Protein AF-A0A4V5N8C4-F1 (afdb_monomer)

Mean predicted aligned error: 3.79 Å

Radius of gyration: 18.63 Å; Cα contacts (8 Å, |Δi|>4): 148; chains: 1; bounding box: 52×33×49 Å

Structure (mmCIF, N/CA/C/O backbone):
data_AF-A0A4V5N8C4-F1
#
_entry.id   AF-A0A4V5N8C4-F1
#
loop_
_atom_site.group_PDB
_atom_site.id
_atom_site.type_symbol
_atom_site.label_atom_id
_atom_site.label_alt_id
_atom_site.label_comp_id
_atom_site.label_asym_id
_atom_site.label_entity_id
_atom_site.label_seq_id
_atom_site.pdbx_PDB_ins_code
_atom_site.Cartn_x
_atom_site.Cartn_y
_atom_site.Cartn_z
_atom_site.occupancy
_atom_site.B_iso_or_equiv
_atom_site.auth_seq_id
_atom_site.auth_comp_id
_atom_site.auth_asym_id
_atom_site.auth_atom_id
_atom_site.pdbx_PDB_model_num
ATOM 1 N N . MET A 1 1 ? -19.157 5.643 13.687 1.00 74.25 1 MET A N 1
ATOM 2 C CA . MET A 1 1 ? -17.677 5.667 13.732 1.00 74.25 1 MET A CA 1
ATOM 3 C C . MET A 1 1 ? -17.123 5.908 12.326 1.00 74.25 1 MET A C 1
ATOM 5 O O . MET A 1 1 ? -16.699 4.951 11.689 1.00 74.25 1 MET A O 1
ATOM 9 N N . PRO A 1 2 ? -17.158 7.148 11.809 1.00 77.44 2 PRO A N 1
ATOM 10 C CA . PRO A 1 2 ? -16.846 7.412 10.400 1.00 77.44 2 PRO A CA 1
ATOM 11 C C . PRO A 1 2 ? -15.402 7.039 10.022 1.00 77.44 2 PRO A C 1
ATOM 13 O O . PRO A 1 2 ? -15.179 6.420 8.985 1.00 77.44 2 PRO A O 1
ATOM 16 N N . VAL A 1 3 ? -14.422 7.343 10.879 1.00 90.19 3 VAL A N 1
ATOM 17 C CA . VAL A 1 3 ? -13.006 7.070 10.579 1.00 90.19 3 VAL A CA 1
ATOM 18 C C . VAL A 1 3 ? -12.699 5.571 10.620 1.00 90.19 3 VAL A C 1
ATOM 20 O O . VAL A 1 3 ? -12.054 5.043 9.720 1.00 90.19 3 VAL A O 1
ATOM 23 N N . THR A 1 4 ? -13.229 4.851 11.611 1.00 91.69 4 THR A N 1
ATOM 24 C CA . THR A 1 4 ? -13.073 3.393 11.700 1.00 91.69 4 THR A CA 1
ATOM 25 C C . THR A 1 4 ? -13.715 2.664 10.523 1.00 91.69 4 THR A C 1
ATOM 27 O O . THR A 1 4 ? -13.122 1.726 10.000 1.00 91.69 4 THR A O 1
ATOM 30 N N . SER A 1 5 ? -14.894 3.102 10.062 1.00 92.75 5 SER A N 1
ATOM 31 C CA . SER A 1 5 ? -15.509 2.512 8.868 1.00 92.75 5 SER A CA 1
ATOM 32 C C . SER A 1 5 ? -14.662 2.721 7.615 1.00 92.75 5 SER A C 1
ATOM 34 O O . SER A 1 5 ? -14.575 1.809 6.802 1.00 92.75 5 SER A O 1
ATOM 36 N N . MET A 1 6 ? -13.986 3.867 7.474 1.00 93.81 6 MET A N 1
ATOM 37 C CA . MET A 1 6 ? -13.073 4.089 6.346 1.00 93.81 6 MET A CA 1
ATOM 38 C C . MET A 1 6 ? -11.871 3.142 6.387 1.00 93.81 6 MET A C 1
ATOM 40 O O . MET A 1 6 ? -11.476 2.625 5.348 1.00 93.81 6 MET A O 1
ATOM 44 N N . LEU A 1 7 ? -11.318 2.8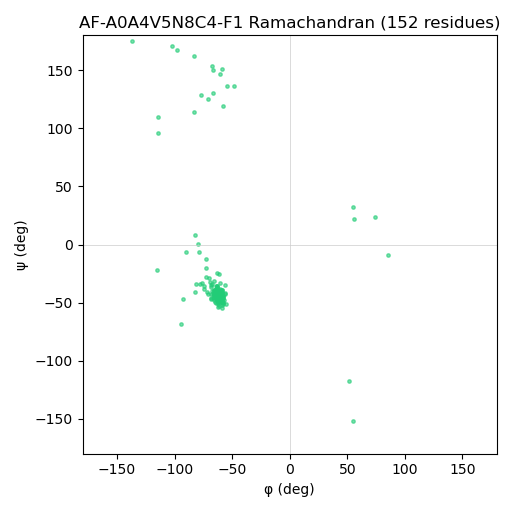64 7.575 1.00 95.31 7 LEU A N 1
ATOM 45 C CA . LEU A 1 7 ? -10.239 1.881 7.711 1.00 95.31 7 LEU A CA 1
ATOM 46 C C . LEU A 1 7 ? -10.673 0.480 7.262 1.00 95.31 7 LEU A C 1
ATOM 48 O O . LEU A 1 7 ? -9.918 -0.162 6.539 1.00 95.31 7 LEU A O 1
ATOM 52 N N . PHE A 1 8 ? -11.883 0.040 7.631 1.00 96.19 8 PHE A N 1
ATOM 53 C CA . PHE A 1 8 ? -12.440 -1.222 7.130 1.00 96.19 8 PHE A CA 1
ATOM 54 C C . PHE A 1 8 ? -12.596 -1.213 5.611 1.00 96.19 8 PHE A C 1
ATOM 56 O O . PHE A 1 8 ? -12.188 -2.160 4.954 1.00 96.19 8 PHE A O 1
ATOM 63 N N . VAL A 1 9 ? -13.151 -0.142 5.036 1.00 95.69 9 VAL A N 1
ATOM 64 C CA . VAL A 1 9 ? -13.348 -0.047 3.581 1.00 95.69 9 VAL A CA 1
ATOM 65 C C . VAL A 1 9 ? -12.014 -0.173 2.845 1.00 95.69 9 VAL A C 1
ATOM 67 O O . VAL A 1 9 ? -11.860 -1.074 2.024 1.00 95.69 9 VAL A O 1
ATOM 70 N N . PHE A 1 10 ? -11.021 0.655 3.180 1.00 94.50 10 PHE A N 1
ATOM 71 C CA . PHE A 1 10 ? -9.724 0.610 2.502 1.00 94.50 10 PHE A CA 1
ATOM 72 C C . PHE A 1 10 ? -8.966 -0.696 2.763 1.00 94.50 10 PHE A C 1
ATOM 74 O O . PHE A 1 10 ? -8.353 -1.241 1.844 1.00 94.50 10 PHE A O 1
ATOM 81 N N . GLY A 1 11 ? -9.006 -1.217 3.992 1.00 96.31 11 GLY A N 1
ATOM 82 C CA . GLY A 1 11 ? -8.378 -2.492 4.337 1.00 96.31 11 GLY A CA 1
ATOM 83 C C . GLY A 1 11 ? -8.969 -3.653 3.548 1.00 96.31 11 GLY A C 1
ATOM 84 O O . GLY A 1 11 ? -8.237 -4.407 2.900 1.00 96.31 11 GLY A O 1
ATOM 85 N N . THR A 1 12 ? -10.295 -3.732 3.511 1.00 96.75 12 THR A N 1
ATOM 86 C CA . THR A 1 12 ? -11.028 -4.784 2.812 1.00 96.75 12 THR A CA 1
ATOM 87 C C . THR A 1 12 ? -10.852 -4.667 1.301 1.00 96.75 12 THR A C 1
ATOM 89 O O . THR A 1 12 ? -10.644 -5.684 0.645 1.00 96.75 12 THR A O 1
ATOM 92 N N . GLU A 1 13 ? -10.860 -3.460 0.728 1.00 95.31 13 GLU A N 1
ATOM 93 C CA . GLU A 1 13 ? -10.574 -3.245 -0.698 1.00 95.31 13 GLU A CA 1
ATOM 94 C C . GLU A 1 13 ? -9.170 -3.723 -1.080 1.00 95.31 13 GLU A C 1
ATOM 96 O O . GLU A 1 13 ? -9.013 -4.445 -2.071 1.00 95.31 13 GLU A O 1
ATOM 101 N N . LEU A 1 14 ? -8.155 -3.376 -0.275 1.00 95.56 14 LEU A N 1
ATOM 102 C CA . LEU A 1 14 ? -6.784 -3.837 -0.490 1.00 95.56 14 LEU A CA 1
ATOM 103 C C . LEU A 1 14 ? -6.708 -5.368 -0.461 1.00 95.56 14 LEU A C 1
ATOM 105 O O . LEU A 1 14 ? -6.108 -5.959 -1.360 1.00 95.56 14 LEU A O 1
ATOM 109 N N . LEU A 1 15 ? -7.327 -6.010 0.537 1.00 95.88 15 LEU A N 1
ATOM 110 C CA . LEU A 1 15 ? -7.358 -7.471 0.659 1.00 95.88 15 LEU A CA 1
ATOM 111 C C . LEU A 1 15 ? -8.103 -8.132 -0.497 1.00 95.88 15 LEU A C 1
ATOM 113 O O . LEU A 1 15 ? -7.615 -9.114 -1.053 1.00 95.88 15 LEU A O 1
ATOM 117 N N . LEU A 1 16 ? -9.267 -7.603 -0.867 1.00 95.38 16 LEU A N 1
ATOM 118 C CA . LEU A 1 16 ? -10.116 -8.167 -1.907 1.00 95.38 16 LEU A CA 1
ATOM 119 C C . LEU A 1 16 ? -9.412 -8.118 -3.261 1.00 95.38 16 LEU A C 1
ATOM 121 O O . LEU A 1 16 ? -9.303 -9.144 -3.929 1.00 95.38 16 LEU A O 1
ATOM 125 N N . VAL A 1 17 ? -8.876 -6.963 -3.654 1.00 94.12 17 VAL A N 1
ATOM 126 C CA . VAL A 1 17 ? -8.178 -6.824 -4.939 1.00 94.12 17 VAL A CA 1
ATOM 127 C C . VAL A 1 17 ? -6.897 -7.662 -4.964 1.00 94.12 17 VAL A C 1
ATOM 129 O O . VAL A 1 17 ? -6.621 -8.321 -5.970 1.00 94.12 17 VAL A O 1
ATOM 132 N N . ASP A 1 18 ? -6.138 -7.720 -3.863 1.00 92.94 18 ASP A N 1
ATOM 133 C CA . ASP A 1 18 ? -4.959 -8.587 -3.792 1.00 92.94 18 ASP A CA 1
ATOM 134 C C . ASP A 1 18 ? -5.325 -10.079 -3.807 1.00 92.94 18 ASP A C 1
ATOM 136 O O . ASP A 1 18 ? -4.598 -10.862 -4.423 1.00 92.94 18 ASP A O 1
ATOM 140 N N . ALA A 1 19 ? -6.450 -10.486 -3.213 1.00 94.31 19 ALA A N 1
ATOM 141 C CA . ALA A 1 19 ? -6.956 -11.853 -3.302 1.00 94.31 19 ALA A CA 1
ATOM 142 C C . ALA A 1 19 ? -7.343 -12.204 -4.745 1.00 94.31 19 ALA A C 1
ATOM 144 O O . ALA A 1 19 ? -6.867 -13.208 -5.276 1.00 94.31 19 ALA A O 1
ATOM 145 N N . LEU A 1 20 ? -8.117 -11.349 -5.422 1.00 94.31 20 LEU A N 1
ATOM 146 C CA . LEU A 1 20 ? -8.458 -11.531 -6.839 1.00 94.31 20 LEU A CA 1
ATOM 147 C C . LEU A 1 20 ? -7.194 -11.649 -7.706 1.00 94.31 20 LEU A C 1
ATOM 149 O O . LEU A 1 20 ? -7.098 -12.539 -8.553 1.00 94.31 20 LEU A O 1
ATOM 153 N N . ARG A 1 21 ? -6.185 -10.805 -7.446 1.00 93.81 21 ARG A N 1
ATOM 154 C CA . ARG A 1 21 ? -4.875 -10.874 -8.109 1.00 93.81 21 ARG A CA 1
ATOM 155 C C . ARG A 1 21 ? -4.190 -12.222 -7.885 1.00 93.81 21 ARG A C 1
ATOM 157 O O . ARG A 1 21 ? -3.636 -12.770 -8.838 1.00 93.81 21 ARG A O 1
ATOM 164 N N . LEU A 1 22 ? -4.173 -12.724 -6.647 1.00 93.25 22 LEU A N 1
ATOM 165 C CA . LEU A 1 22 ? -3.540 -13.999 -6.284 1.00 93.25 22 LEU A CA 1
ATOM 166 C C . LE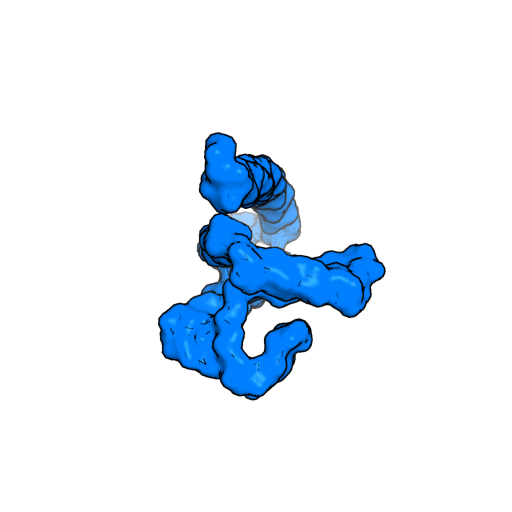U A 1 22 ? -4.205 -15.193 -6.975 1.00 93.25 22 LEU A C 1
ATOM 168 O O . LEU A 1 22 ? -3.505 -16.107 -7.396 1.00 93.25 22 LEU A O 1
ATOM 172 N N . PHE A 1 23 ? -5.525 -15.156 -7.152 1.00 95.31 23 PHE A N 1
ATOM 173 C CA . PHE A 1 23 ? -6.270 -16.176 -7.896 1.00 95.31 23 PHE A CA 1
ATOM 174 C C . PHE A 1 23 ? -6.253 -15.972 -9.417 1.00 95.31 23 PHE A C 1
ATOM 176 O O . PHE A 1 23 ? -6.953 -16.684 -10.131 1.00 95.31 23 PHE A O 1
ATOM 183 N N . HIS A 1 24 ? -5.460 -15.021 -9.924 1.00 92.81 24 HIS A N 1
ATOM 184 C CA . HIS A 1 24 ? -5.377 -14.697 -11.352 1.00 92.81 24 HIS A CA 1
ATOM 185 C C . HIS A 1 24 ? -6.733 -14.368 -11.987 1.00 92.81 24 HIS A C 1
ATOM 187 O O . HIS A 1 24 ? -6.972 -14.644 -13.163 1.00 92.81 24 HIS A O 1
ATOM 193 N N . LEU A 1 25 ? -7.628 -13.765 -11.201 1.00 94.38 25 LEU A N 1
ATOM 194 C CA . LEU A 1 25 ? -8.912 -13.315 -11.704 1.00 94.38 25 LEU A CA 1
ATOM 195 C C . LEU A 1 25 ? -8.714 -12.010 -12.491 1.00 94.38 25 LEU A C 1
ATOM 197 O O . LEU A 1 25 ? -8.089 -11.071 -11.982 1.00 94.38 25 LEU A O 1
ATOM 201 N N . PRO A 1 26 ? -9.225 -11.935 -13.733 1.00 93.44 26 PRO A N 1
ATOM 202 C CA . PRO A 1 26 ? -9.087 -10.743 -14.553 1.00 93.44 26 PRO A CA 1
ATOM 203 C C . PRO A 1 26 ? -9.886 -9.581 -13.957 1.00 93.44 26 PRO A C 1
ATOM 205 O O . PRO A 1 26 ? -10.904 -9.778 -13.291 1.00 93.44 26 PRO A O 1
ATOM 208 N N . ALA A 1 27 ? -9.450 -8.353 -14.237 1.00 93.00 27 ALA A N 1
ATOM 209 C CA . ALA A 1 27 ? -10.108 -7.150 -13.749 1.00 93.00 27 ALA A CA 1
ATOM 210 C C . ALA A 1 27 ? -11.584 -7.102 -14.213 1.00 93.00 27 ALA A C 1
ATOM 212 O O . ALA A 1 27 ? -11.838 -7.071 -15.425 1.00 93.00 27 ALA A O 1
ATOM 213 N N . PRO A 1 28 ? -12.568 -7.076 -13.291 1.00 91.50 28 PRO A N 1
ATOM 214 C CA . PRO A 1 28 ? -13.992 -7.140 -13.645 1.00 91.50 28 PRO A CA 1
ATOM 215 C C . PRO A 1 28 ? -14.482 -5.856 -14.329 1.00 91.50 28 PRO A C 1
ATOM 217 O O . PRO A 1 28 ? -15.380 -5.874 -15.176 1.00 91.50 28 PRO A O 1
ATOM 220 N N . CYS A 1 29 ? -13.853 -4.735 -13.993 1.00 92.44 29 CYS A N 1
ATOM 221 C CA . CYS A 1 29 ? -14.059 -3.414 -14.563 1.00 92.44 29 CYS A CA 1
ATOM 222 C C . CYS A 1 29 ? -12.698 -2.744 -14.800 1.00 92.44 29 CYS A C 1
ATOM 224 O O . CYS A 1 29 ? -11.649 -3.299 -14.472 1.00 92.44 29 CYS A O 1
ATOM 226 N N . ARG A 1 30 ? -12.706 -1.560 -15.417 1.00 89.94 30 ARG A N 1
ATOM 227 C CA . ARG A 1 30 ? -11.493 -0.752 -15.556 1.00 89.94 30 ARG A CA 1
ATOM 228 C C . ARG A 1 30 ? -11.114 -0.191 -14.183 1.00 89.94 30 ARG A C 1
ATOM 230 O O . ARG A 1 30 ? -11.933 0.485 -13.569 1.00 89.94 30 ARG A O 1
ATOM 237 N N . LEU A 1 31 ? -9.881 -0.436 -13.750 1.00 89.06 31 LEU A N 1
ATOM 238 C CA . LEU A 1 31 ? -9.331 0.074 -12.494 1.00 89.06 31 LEU A CA 1
ATOM 239 C C . LEU A 1 31 ? -8.188 1.039 -12.810 1.00 89.06 31 LEU A C 1
ATOM 241 O O . LEU A 1 31 ? -7.061 0.625 -13.069 1.00 89.06 31 LEU A O 1
ATOM 245 N N . SER A 1 32 ? -8.502 2.332 -12.842 1.00 87.12 32 SER A N 1
ATOM 246 C CA . SER A 1 32 ? -7.585 3.398 -13.263 1.00 87.12 32 SER A CA 1
ATOM 247 C C . SER A 1 32 ? -6.927 3.108 -14.633 1.00 87.12 32 SER A C 1
ATOM 249 O O . SER A 1 32 ? -7.643 3.008 -15.645 1.00 87.12 32 SER A O 1
ATOM 251 N N . SER A 1 33 ? -5.600 2.960 -14.712 1.00 86.75 33 SER A N 1
ATOM 252 C CA . SER A 1 33 ? -4.876 2.571 -15.934 1.00 86.75 33 SER A CA 1
ATOM 253 C C . SER A 1 33 ? -5.037 1.104 -16.345 1.00 86.75 33 SER A C 1
ATOM 255 O O . SER A 1 33 ? -4.697 0.767 -17.477 1.00 8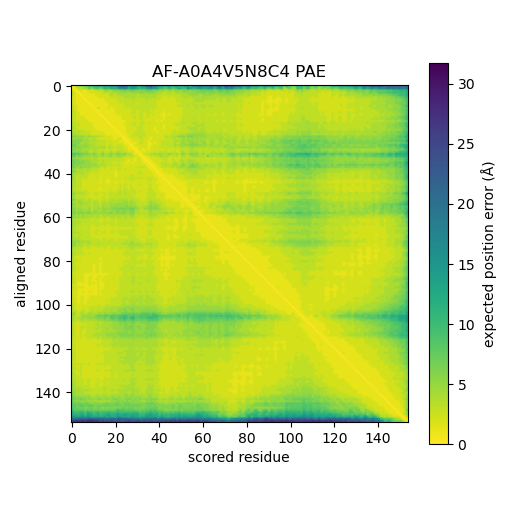6.75 33 SER A O 1
ATOM 257 N N . ILE A 1 34 ? -5.574 0.232 -15.485 1.00 90.81 34 ILE A N 1
ATOM 258 C CA . ILE A 1 34 ? -5.743 -1.205 -15.747 1.00 90.81 34 ILE A CA 1
ATOM 259 C C . ILE A 1 34 ? -7.033 -1.429 -16.557 1.00 90.81 34 ILE A C 1
ATOM 261 O O . ILE A 1 34 ? -8.133 -1.200 -16.035 1.00 90.81 34 ILE A O 1
ATOM 265 N N . PRO A 1 35 ? -6.953 -1.894 -17.821 1.00 92.31 35 PRO A N 1
ATOM 266 C CA . PRO A 1 35 ? -8.136 -2.170 -18.628 1.00 92.31 35 PRO A CA 1
ATOM 267 C C . PRO A 1 35 ? -8.946 -3.345 -18.071 1.00 92.31 35 PRO A C 1
ATOM 269 O O . PRO A 1 35 ? -8.390 -4.297 -17.514 1.00 92.31 35 PRO A O 1
ATOM 272 N N . LYS A 1 36 ? -10.264 -3.325 -18.293 1.00 93.50 36 LYS A N 1
ATOM 273 C CA . LYS A 1 36 ? -11.135 -4.474 -18.003 1.00 93.50 36 LYS A CA 1
ATOM 274 C C . LYS A 1 36 ? -10.601 -5.729 -18.708 1.00 93.50 36 LYS A C 1
ATOM 276 O O . LYS A 1 36 ? -10.228 -5.665 -19.875 1.00 93.50 36 LYS A O 1
ATOM 281 N N . GLY A 1 37 ? -10.594 -6.861 -18.008 1.00 92.75 37 GLY A N 1
ATOM 282 C CA . GLY A 1 37 ? -10.125 -8.145 -18.535 1.00 92.75 37 GLY A CA 1
ATOM 283 C C . GLY A 1 37 ? -8.616 -8.382 -18.417 1.00 92.75 37 GLY A C 1
ATOM 284 O O . GLY A 1 37 ? -8.168 -9.499 -18.654 1.00 92.75 37 GLY A O 1
ATOM 285 N N . SER A 1 38 ? -7.827 -7.374 -18.034 1.00 92.00 38 SER A N 1
ATOM 286 C CA . SER A 1 38 ? -6.388 -7.547 -17.812 1.00 92.00 38 SER A CA 1
ATOM 287 C C . SER A 1 38 ? -6.082 -8.104 -16.418 1.00 92.00 38 SER A C 1
ATOM 289 O O . SER A 1 38 ? -6.921 -8.062 -15.516 1.00 92.00 38 SER A O 1
ATOM 291 N N . GLN A 1 39 ? -4.875 -8.645 -16.238 1.00 93.12 39 GLN A N 1
ATOM 292 C CA . GLN A 1 39 ? -4.441 -9.160 -14.942 1.00 93.12 39 GLN A CA 1
ATOM 293 C C . GLN A 1 39 ? -4.303 -8.022 -13.927 1.00 93.12 39 GLN A C 1
ATOM 295 O O . GLN A 1 39 ? -3.628 -7.021 -14.183 1.00 93.12 39 GLN A O 1
ATOM 300 N N . LEU A 1 40 ? -4.900 -8.212 -12.749 1.00 93.19 40 LEU A N 1
ATOM 301 C CA . LEU A 1 40 ? -4.843 -7.236 -11.668 1.00 93.19 40 LEU A CA 1
ATOM 302 C C . LEU A 1 40 ? -3.403 -6.981 -11.206 1.00 93.19 40 LEU A C 1
ATOM 304 O O . LEU A 1 40 ? -2.543 -7.867 -11.181 1.00 93.19 40 LEU A O 1
ATOM 308 N N . ARG A 1 41 ? -3.150 -5.740 -10.796 1.00 93.81 41 ARG A N 1
ATOM 309 C CA . ARG A 1 41 ? -1.935 -5.337 -10.079 1.00 93.81 41 ARG A CA 1
ATOM 310 C C . ARG A 1 41 ? -2.232 -5.295 -8.582 1.00 93.81 41 ARG A C 1
ATOM 312 O O . ARG A 1 41 ? -3.396 -5.381 -8.201 1.00 93.81 41 ARG A O 1
ATOM 319 N N . PRO A 1 42 ? -1.208 -5.207 -7.716 1.00 94.62 42 PRO A N 1
ATOM 320 C CA . PRO A 1 42 ? -1.441 -4.942 -6.307 1.00 94.62 42 PRO A CA 1
ATOM 321 C C . PRO A 1 42 ? -2.380 -3.764 -6.100 1.00 94.62 42 PRO A C 1
ATOM 323 O O . PRO A 1 42 ? -2.200 -2.744 -6.750 1.00 94.62 42 PRO A O 1
ATOM 326 N N . ALA A 1 43 ? -3.337 -3.887 -5.189 1.00 94.06 43 ALA A N 1
ATOM 327 C CA . ALA A 1 43 ? -4.342 -2.854 -4.938 1.00 94.06 43 ALA A CA 1
ATOM 328 C C . ALA A 1 43 ? -3.712 -1.492 -4.590 1.00 94.06 43 ALA A C 1
ATOM 330 O O . ALA A 1 43 ? -4.150 -0.435 -5.031 1.00 94.06 43 ALA A O 1
ATOM 331 N N . ILE A 1 44 ? -2.582 -1.514 -3.879 1.00 95.81 44 ILE A N 1
ATOM 332 C CA . ILE A 1 44 ? -1.831 -0.297 -3.561 1.00 95.81 44 ILE A CA 1
ATOM 333 C C . ILE A 1 44 ? -1.291 0.427 -4.808 1.00 95.81 44 ILE A C 1
ATOM 335 O O . ILE A 1 44 ? -1.075 1.633 -4.767 1.00 95.81 44 ILE A O 1
ATOM 339 N N . TYR A 1 45 ? -1.082 -0.280 -5.927 1.00 96.38 45 TYR A N 1
ATOM 340 C CA . TYR A 1 45 ? -0.668 0.333 -7.192 1.00 96.38 45 TYR A CA 1
ATOM 341 C C . TYR A 1 45 ? -1.716 1.342 -7.669 1.00 96.38 45 TYR A C 1
ATOM 343 O O . TYR A 1 45 ? -1.355 2.459 -8.025 1.00 96.38 45 TYR A O 1
ATOM 351 N N . THR A 1 46 ? -3.002 0.971 -7.648 1.00 94.00 46 THR A N 1
ATOM 352 C CA . THR A 1 46 ? -4.084 1.859 -8.096 1.00 94.00 46 THR A CA 1
ATOM 353 C C . THR A 1 46 ? -4.266 3.039 -7.150 1.00 94.00 46 THR A C 1
ATOM 355 O O . THR A 1 46 ? -4.478 4.148 -7.620 1.00 94.00 46 THR A O 1
ATOM 358 N N . PHE A 1 47 ? -4.072 2.850 -5.839 1.00 94.38 47 PHE A N 1
ATOM 359 C CA . PHE A 1 47 ? -4.108 3.961 -4.879 1.00 94.38 47 PHE A CA 1
ATOM 360 C C . PHE A 1 47 ? -2.986 4.975 -5.115 1.00 94.38 47 PHE A C 1
ATOM 362 O O . PHE A 1 47 ? -3.240 6.174 -5.144 1.00 94.38 47 PHE A O 1
ATOM 369 N N . ILE A 1 48 ? -1.750 4.507 -5.323 1.00 95.69 48 ILE A N 1
ATOM 370 C CA . ILE A 1 48 ? -0.621 5.389 -5.654 1.00 95.69 48 ILE A CA 1
ATOM 371 C C . ILE A 1 48 ? -0.900 6.129 -6.961 1.00 95.69 48 ILE A C 1
ATOM 373 O O . ILE A 1 48 ? -0.659 7.330 -7.059 1.00 95.69 48 ILE A O 1
ATOM 377 N N . GLU A 1 49 ? -1.397 5.407 -7.963 1.00 95.12 49 GLU A N 1
ATOM 378 C CA . GLU A 1 49 ? -1.718 5.986 -9.257 1.00 95.12 49 GLU A CA 1
ATOM 379 C C . GLU A 1 49 ? -2.755 7.102 -9.137 1.00 95.12 49 GLU A C 1
ATOM 381 O O . GLU A 1 49 ? -2.514 8.191 -9.650 1.00 95.12 49 GLU A O 1
ATOM 386 N N . ASP A 1 50 ? -3.866 6.863 -8.445 1.00 92.94 50 ASP A N 1
ATOM 387 C CA . ASP A 1 50 ? -4.945 7.841 -8.325 1.00 92.94 50 ASP A CA 1
ATOM 388 C C . ASP A 1 50 ? -4.525 9.045 -7.480 1.00 92.94 50 ASP A C 1
ATOM 390 O O . ASP A 1 50 ? -4.665 10.177 -7.943 1.00 92.94 50 ASP A O 1
ATOM 394 N N . VAL A 1 51 ? -3.903 8.831 -6.318 1.00 94.69 51 VAL A N 1
ATOM 395 C CA . VAL A 1 51 ? -3.444 9.933 -5.459 1.00 94.69 51 VAL A CA 1
ATOM 396 C C . VAL A 1 51 ? -2.400 10.785 -6.178 1.00 94.69 51 VAL A C 1
ATOM 398 O O . VAL A 1 51 ? -2.516 12.004 -6.236 1.00 94.69 51 VAL A O 1
ATOM 401 N N . CYS A 1 52 ? -1.366 10.188 -6.773 1.00 95.62 52 CYS A N 1
ATOM 402 C CA . CYS A 1 52 ? -0.306 10.981 -7.395 1.00 95.62 52 CYS A CA 1
ATOM 403 C C . CYS A 1 52 ? -0.717 11.580 -8.748 1.00 95.62 52 CYS A C 1
ATOM 405 O O . CYS A 1 52 ? -0.266 12.675 -9.091 1.00 95.62 52 CYS A O 1
ATOM 407 N N . ALA A 1 53 ? -1.554 10.898 -9.534 1.00 94.25 53 ALA A N 1
ATOM 408 C CA . ALA A 1 53 ? -1.971 11.415 -10.832 1.00 94.25 53 ALA A CA 1
ATOM 409 C C . ALA A 1 53 ? -3.110 12.437 -10.730 1.00 94.25 53 ALA A C 1
ATOM 411 O O . ALA A 1 53 ? -3.152 13.349 -11.557 1.00 94.25 53 ALA A O 1
ATOM 412 N N . VAL A 1 54 ? -4.024 12.285 -9.767 1.00 91.81 54 VAL A N 1
ATOM 413 C CA . VAL A 1 54 ? -5.169 13.186 -9.572 1.00 91.81 54 VAL A CA 1
ATOM 414 C C . VAL A 1 54 ? -4.822 14.248 -8.534 1.00 91.81 54 VAL A C 1
ATOM 416 O O . VAL A 1 54 ? -4.609 15.398 -8.911 1.00 91.81 54 VAL A O 1
ATOM 419 N N . ASP A 1 55 ? -4.665 13.870 -7.264 1.00 93.56 55 ASP A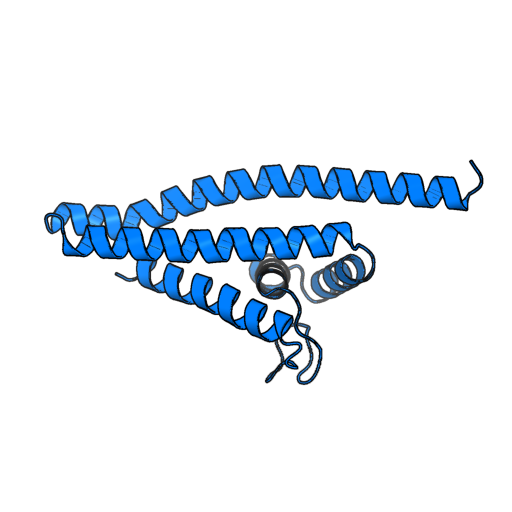 N 1
ATOM 420 C CA . ASP A 1 55 ? -4.436 14.833 -6.173 1.00 93.56 55 ASP A CA 1
ATOM 421 C C . ASP A 1 55 ? -3.056 15.500 -6.278 1.00 93.56 55 ASP A C 1
ATOM 423 O O . ASP A 1 55 ? -2.895 16.694 -6.036 1.00 93.56 55 ASP A O 1
ATOM 427 N N . GLY A 1 56 ? -2.053 14.737 -6.714 1.00 93.31 56 GLY A N 1
ATOM 428 C CA . GLY A 1 56 ? -0.697 15.215 -6.980 1.00 93.31 56 GLY A CA 1
ATOM 429 C C . GLY A 1 56 ? -0.528 15.924 -8.326 1.00 93.31 56 GLY A C 1
ATOM 430 O O . GLY A 1 56 ? 0.588 16.323 -8.654 1.00 93.31 56 GLY A O 1
ATOM 431 N N . SER A 1 57 ? -1.596 16.066 -9.123 1.00 94.06 57 SER A N 1
ATOM 432 C CA . SER A 1 57 ? -1.572 16.696 -10.454 1.00 94.06 57 SER A CA 1
ATOM 433 C C . SER A 1 57 ? -0.569 16.080 -11.450 1.00 94.06 57 SER A C 1
ATOM 435 O O . SER A 1 57 ? -0.180 16.723 -12.424 1.00 94.06 57 SER A O 1
ATOM 437 N N . GLY A 1 58 ? -0.144 14.827 -11.248 1.00 93.50 58 GLY A N 1
ATOM 438 C CA . GLY A 1 58 ? 0.809 14.146 -12.132 1.00 93.50 58 GLY A CA 1
ATOM 439 C C . GLY A 1 58 ? 0.229 13.720 -13.489 1.00 93.50 58 GLY A C 1
ATOM 440 O O . GLY A 1 58 ? 0.977 13.486 -14.444 1.00 93.50 58 GLY A O 1
ATOM 441 N N . GLY A 1 59 ? -1.099 13.610 -13.591 1.00 94.38 59 GLY A N 1
ATOM 442 C CA . GLY A 1 59 ? -1.814 13.305 -14.828 1.00 94.38 59 GLY A CA 1
ATOM 443 C C . GLY A 1 59 ? -1.355 12.014 -15.519 1.00 94.38 59 GLY A C 1
ATOM 444 O O . GLY A 1 59 ? -0.889 11.063 -14.892 1.00 94.38 59 GLY A O 1
ATOM 445 N N . THR A 1 60 ? -1.509 11.961 -16.842 1.00 93.81 60 THR A N 1
ATOM 446 C CA . THR A 1 60 ? -1.155 10.788 -17.664 1.00 93.81 60 THR A CA 1
ATOM 447 C C . THR A 1 60 ? 0.340 10.469 -17.629 1.00 93.81 60 THR A C 1
ATOM 449 O O . THR A 1 60 ? 0.708 9.298 -17.565 1.00 93.81 60 THR A O 1
ATOM 452 N N . ALA A 1 61 ? 1.202 11.491 -17.590 1.00 95.69 61 ALA A N 1
ATOM 453 C CA . ALA A 1 61 ? 2.653 11.307 -17.567 1.00 95.69 61 ALA A CA 1
ATOM 454 C C . ALA A 1 61 ? 3.113 10.495 -16.343 1.00 95.69 61 ALA A C 1
ATOM 456 O O . ALA A 1 61 ? 3.941 9.591 -16.473 1.00 95.69 61 ALA A O 1
ATOM 457 N N . TYR A 1 62 ? 2.532 10.763 -15.166 1.00 95.94 62 TYR A N 1
ATOM 458 C CA . TYR A 1 62 ? 2.816 9.978 -13.966 1.00 95.94 62 TYR A CA 1
ATOM 459 C C . TYR A 1 62 ? 2.360 8.521 -14.114 1.00 95.94 62 TYR A C 1
ATOM 461 O O . TYR A 1 62 ? 3.129 7.607 -13.813 1.00 95.94 62 TYR A O 1
ATOM 469 N N . ARG A 1 63 ? 1.141 8.294 -14.626 1.00 95.06 63 ARG A N 1
ATOM 470 C CA . ARG A 1 63 ? 0.590 6.941 -14.825 1.00 95.06 63 ARG A CA 1
ATOM 471 C C . ARG A 1 63 ? 1.479 6.100 -15.739 1.00 95.06 63 ARG A C 1
ATOM 473 O O . ARG A 1 63 ? 1.812 4.964 -15.411 1.00 95.06 63 ARG A O 1
ATOM 480 N N . GLU A 1 64 ? 1.927 6.668 -16.857 1.00 95.38 64 GLU A N 1
ATOM 481 C CA . GLU A 1 64 ? 2.821 5.982 -17.794 1.00 95.38 64 GLU A CA 1
ATOM 482 C C . GLU A 1 64 ? 4.190 5.665 -17.179 1.00 95.38 64 GLU A C 1
ATOM 484 O O . GLU A 1 64 ? 4.722 4.571 -17.381 1.00 95.38 64 GLU A O 1
ATOM 489 N N . ALA A 1 65 ? 4.769 6.600 -16.419 1.00 96.19 65 ALA A N 1
ATOM 490 C CA . ALA A 1 65 ? 6.052 6.394 -15.750 1.00 96.19 65 ALA A CA 1
ATOM 491 C C . ALA A 1 65 ? 5.962 5.308 -14.665 1.00 96.19 65 ALA A C 1
ATOM 493 O O . ALA A 1 65 ? 6.826 4.428 -14.590 1.00 96.19 65 ALA A O 1
ATOM 494 N N . LEU A 1 66 ? 4.893 5.333 -13.863 1.00 96.38 66 LEU A N 1
ATOM 495 C CA . LEU A 1 66 ? 4.611 4.316 -12.854 1.00 96.38 66 LEU A CA 1
ATOM 496 C C . LEU A 1 66 ? 4.431 2.935 -13.503 1.00 96.38 66 LEU A C 1
ATOM 498 O O . LEU A 1 66 ? 5.029 1.961 -13.041 1.00 96.38 66 LEU A O 1
ATOM 502 N N . ASN A 1 67 ? 3.684 2.866 -14.610 1.00 95.12 67 ASN A N 1
ATOM 503 C CA . ASN A 1 67 ? 3.472 1.643 -15.378 1.00 95.12 67 ASN A CA 1
ATOM 504 C C . ASN A 1 67 ? 4.792 1.042 -15.877 1.00 95.12 67 ASN A C 1
ATOM 506 O O . ASN A 1 67 ? 5.086 -0.125 -15.615 1.00 95.12 67 ASN A O 1
ATOM 510 N N . LYS A 1 68 ? 5.618 1.862 -16.540 1.00 95.75 68 LYS A N 1
ATOM 511 C CA . LYS A 1 68 ? 6.926 1.448 -17.073 1.00 95.75 68 LYS A CA 1
ATOM 512 C C . LYS A 1 68 ? 7.837 0.914 -15.970 1.00 95.75 68 LYS A C 1
ATOM 514 O O . LYS A 1 68 ? 8.450 -0.138 -16.136 1.00 95.75 68 LYS A O 1
ATOM 519 N N . ARG A 1 69 ? 7.900 1.591 -14.816 1.00 96.00 69 ARG A N 1
ATOM 520 C CA . ARG A 1 69 ? 8.702 1.122 -13.674 1.00 96.00 69 ARG A CA 1
ATOM 521 C C . ARG A 1 69 ? 8.177 -0.195 -13.112 1.00 96.00 69 ARG A C 1
ATOM 523 O O . ARG A 1 69 ? 8.966 -1.098 -12.840 1.00 96.00 69 ARG A O 1
ATOM 530 N N . TYR A 1 70 ? 6.859 -0.313 -12.953 1.00 95.44 70 TYR A N 1
ATOM 531 C CA . TYR A 1 70 ? 6.227 -1.533 -12.461 1.00 95.44 70 TYR A CA 1
ATOM 532 C C . TYR A 1 70 ? 6.515 -2.735 -13.367 1.00 95.44 70 TYR A C 1
ATOM 534 O O . TYR A 1 70 ? 6.767 -3.831 -12.871 1.00 95.44 70 TYR A O 1
ATOM 542 N N . GLU A 1 71 ? 6.529 -2.548 -14.683 1.00 94.19 71 GLU A N 1
ATOM 543 C CA . GLU A 1 71 ? 6.856 -3.603 -15.648 1.00 94.19 71 GLU A CA 1
ATOM 544 C C . GLU A 1 71 ? 8.359 -3.921 -15.696 1.00 94.19 71 GLU A C 1
ATOM 546 O O . GLU A 1 71 ? 8.734 -5.093 -15.782 1.00 94.19 71 GLU A O 1
ATOM 551 N N . ALA A 1 72 ? 9.226 -2.919 -15.541 1.00 94.94 72 ALA A N 1
ATOM 552 C CA . ALA A 1 72 ? 10.676 -3.096 -15.609 1.00 94.94 72 ALA A CA 1
ATOM 553 C C . ALA A 1 72 ? 11.300 -3.697 -14.336 1.00 94.94 72 ALA A C 1
ATOM 555 O O . ALA A 1 72 ? 12.271 -4.446 -14.420 1.00 94.94 72 ALA A O 1
ATOM 556 N N . SER A 1 73 ? 10.770 -3.387 -13.148 1.00 95.94 73 SER A N 1
ATOM 557 C CA . SER A 1 73 ? 11.456 -3.656 -11.877 1.00 95.94 73 SER A CA 1
ATOM 558 C C . SER A 1 73 ? 10.736 -4.680 -11.005 1.00 95.94 73 SER A C 1
ATOM 560 O O . SER A 1 73 ? 9.695 -4.414 -10.398 1.00 95.94 73 SER A O 1
ATOM 562 N N . HIS A 1 74 ? 11.324 -5.871 -10.875 1.00 95.00 74 HIS A N 1
ATOM 563 C CA . HIS A 1 74 ? 10.807 -6.905 -9.976 1.00 95.00 74 HIS A CA 1
ATOM 564 C C . HIS A 1 74 ? 10.910 -6.499 -8.493 1.00 95.00 74 HIS A C 1
ATOM 566 O O . HIS A 1 74 ? 10.033 -6.863 -7.705 1.00 95.00 74 HIS A O 1
ATOM 572 N N . ILE A 1 75 ? 11.929 -5.708 -8.127 1.00 96.56 75 ILE A N 1
ATOM 573 C CA . ILE A 1 75 ? 12.124 -5.159 -6.776 1.00 96.56 75 ILE A CA 1
ATOM 574 C C . ILE A 1 75 ? 10.977 -4.207 -6.436 1.00 96.56 75 ILE A C 1
ATOM 576 O O . ILE A 1 75 ? 10.345 -4.356 -5.388 1.00 96.56 75 ILE A O 1
ATOM 580 N N . PHE A 1 76 ? 10.634 -3.297 -7.353 1.00 97.06 76 PHE A N 1
ATOM 581 C CA . PHE A 1 76 ? 9.516 -2.370 -7.178 1.00 97.06 76 PHE A CA 1
ATOM 582 C C . PHE A 1 76 ? 8.181 -3.112 -7.037 1.00 97.06 76 PHE A C 1
ATOM 584 O O . PHE A 1 76 ? 7.419 -2.849 -6.106 1.00 97.06 76 PHE A O 1
ATOM 591 N N . ARG A 1 77 ? 7.920 -4.120 -7.882 1.00 95.88 77 ARG A N 1
ATOM 592 C CA . ARG A 1 77 ? 6.719 -4.969 -7.752 1.00 95.88 77 ARG A CA 1
ATOM 593 C C . ARG A 1 77 ? 6.651 -5.689 -6.408 1.00 95.88 77 ARG A C 1
ATOM 595 O O . ARG A 1 77 ? 5.587 -5.763 -5.794 1.00 95.88 77 ARG A O 1
ATOM 602 N N . ALA A 1 78 ? 7.765 -6.260 -5.950 1.00 96.44 78 ALA A N 1
ATOM 603 C CA . ALA A 1 78 ? 7.827 -6.947 -4.664 1.00 96.44 78 ALA A CA 1
ATOM 604 C C . ALA A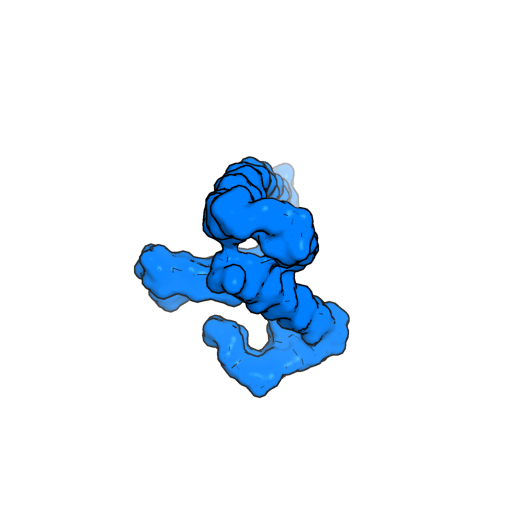 1 78 ? 7.592 -5.984 -3.492 1.00 96.44 78 ALA A C 1
ATOM 606 O O . ALA A 1 78 ? 6.842 -6.323 -2.577 1.00 96.44 78 ALA A O 1
ATOM 607 N N . MET A 1 79 ? 8.166 -4.780 -3.556 1.00 97.81 79 MET A N 1
ATOM 608 C CA . MET A 1 79 ? 7.933 -3.712 -2.585 1.00 97.81 79 MET A CA 1
ATOM 609 C C . MET A 1 79 ? 6.446 -3.348 -2.507 1.00 97.81 79 MET A C 1
ATOM 611 O O . MET A 1 79 ? 5.891 -3.357 -1.411 1.00 97.81 79 MET A O 1
ATOM 615 N N . LEU A 1 80 ? 5.780 -3.102 -3.644 1.00 97.19 80 LEU A N 1
ATOM 616 C CA . LEU A 1 80 ? 4.349 -2.775 -3.652 1.00 97.19 80 LEU A CA 1
ATOM 617 C C . LEU A 1 80 ? 3.492 -3.901 -3.065 1.00 97.19 80 LEU A C 1
ATOM 619 O O . LEU A 1 80 ? 2.601 -3.629 -2.273 1.00 97.19 80 LEU A O 1
ATOM 623 N N . ARG A 1 81 ? 3.780 -5.172 -3.374 1.00 95.81 81 ARG A N 1
ATOM 624 C CA . ARG A 1 81 ? 3.049 -6.303 -2.768 1.00 95.81 81 ARG A CA 1
ATOM 625 C C . ARG A 1 81 ? 3.171 -6.330 -1.244 1.00 95.81 81 ARG A C 1
ATOM 627 O O . ARG A 1 81 ? 2.179 -6.540 -0.555 1.00 95.81 81 ARG A O 1
ATOM 634 N N . ARG A 1 82 ? 4.379 -6.108 -0.718 1.00 96.94 82 ARG A N 1
ATOM 635 C CA . ARG A 1 82 ? 4.630 -6.079 0.732 1.00 96.94 82 ARG A CA 1
ATOM 636 C C . ARG A 1 82 ? 3.931 -4.899 1.398 1.00 96.94 82 ARG A C 1
ATOM 638 O O . ARG A 1 82 ? 3.326 -5.077 2.447 1.00 96.94 82 ARG A O 1
ATOM 645 N N . LEU A 1 83 ? 3.978 -3.723 0.773 1.00 97.50 83 LEU A N 1
ATOM 646 C CA . LEU A 1 83 ? 3.281 -2.537 1.265 1.00 97.50 83 LEU A CA 1
ATOM 647 C C . LEU A 1 83 ? 1.764 -2.711 1.244 1.00 97.50 83 LEU A C 1
ATOM 649 O O . LEU A 1 83 ? 1.116 -2.360 2.222 1.00 97.50 83 LEU A O 1
ATOM 653 N N . GLY A 1 84 ? 1.209 -3.295 0.179 1.00 96.06 84 GLY A N 1
ATOM 654 C CA . GLY A 1 84 ? -0.216 -3.613 0.098 1.00 96.06 84 GLY A CA 1
ATOM 655 C C . GLY A 1 84 ? -0.662 -4.478 1.274 1.00 96.06 84 GLY A C 1
ATOM 656 O O . GLY A 1 84 ? -1.567 -4.088 2.002 1.00 96.06 84 GLY A O 1
ATOM 657 N N . ALA A 1 85 ? 0.041 -5.585 1.538 1.00 95.94 85 ALA A N 1
ATOM 658 C CA . ALA A 1 85 ? -0.251 -6.447 2.685 1.00 95.94 85 ALA A CA 1
ATOM 659 C C . ALA A 1 85 ? -0.068 -5.730 4.038 1.00 95.94 85 ALA A C 1
ATOM 661 O O . ALA A 1 85 ? -0.898 -5.881 4.931 1.00 95.94 85 ALA A O 1
ATOM 662 N N . PHE A 1 86 ? 0.991 -4.930 4.189 1.00 97.38 86 PHE A N 1
ATOM 663 C CA . PHE A 1 86 ? 1.268 -4.168 5.411 1.00 97.38 86 PHE A CA 1
ATOM 664 C C . PHE A 1 86 ? 0.153 -3.167 5.749 1.00 97.38 86 PHE A C 1
ATOM 666 O O . PHE A 1 86 ? -0.281 -3.087 6.900 1.00 97.38 86 PHE A O 1
ATOM 673 N N . TRP A 1 87 ? -0.336 -2.431 4.749 1.00 97.81 87 TRP A N 1
ATOM 674 C CA . TRP A 1 87 ? -1.429 -1.474 4.917 1.00 97.81 87 TRP A CA 1
ATOM 675 C C . TRP A 1 87 ? -2.785 -2.155 5.073 1.00 97.81 87 TRP A C 1
ATOM 677 O O . TRP A 1 87 ? -3.579 -1.720 5.903 1.00 97.81 87 TRP A O 1
ATOM 687 N N . ALA A 1 88 ? -3.035 -3.245 4.349 1.00 96.56 88 ALA A N 1
ATOM 688 C CA . ALA A 1 88 ? -4.267 -4.017 4.457 1.00 96.56 88 ALA A CA 1
ATOM 689 C C . ALA A 1 88 ? -4.441 -4.618 5.861 1.00 96.56 88 ALA A C 1
ATOM 691 O O . ALA A 1 88 ? -5.423 -4.349 6.542 1.00 96.56 88 ALA A O 1
ATOM 692 N N . VAL A 1 89 ? -3.438 -5.356 6.348 1.00 96.12 89 VAL A N 1
ATOM 693 C CA . VAL A 1 89 ? -3.479 -5.956 7.692 1.00 96.12 89 VAL A CA 1
ATOM 694 C C . VAL A 1 89 ? -3.478 -4.880 8.778 1.00 96.12 89 VAL A C 1
ATOM 696 O O . VAL A 1 89 ? -4.185 -5.005 9.776 1.00 96.12 89 VAL A O 1
ATOM 699 N N . GLY A 1 90 ? -2.699 -3.811 8.591 1.00 97.00 90 GLY A N 1
ATOM 700 C CA . GLY A 1 90 ? -2.639 -2.713 9.550 1.00 97.00 90 GLY A CA 1
ATOM 701 C C . GLY A 1 90 ? -3.971 -1.973 9.697 1.00 97.00 90 GLY A C 1
ATOM 702 O O . GLY A 1 90 ? -4.391 -1.708 10.822 1.00 97.00 90 GLY A O 1
ATOM 703 N N . SER A 1 91 ? -4.638 -1.661 8.582 1.00 97.25 91 SER A N 1
ATOM 704 C CA . SER A 1 91 ? -5.926 -0.953 8.587 1.00 97.25 91 SER A CA 1
ATOM 705 C C . SER A 1 91 ? -7.037 -1.799 9.198 1.00 97.25 91 SER A C 1
ATOM 707 O O . SER A 1 91 ? -7.719 -1.305 10.090 1.00 97.25 91 SER A O 1
ATOM 709 N N . GLU A 1 92 ? -7.152 -3.076 8.827 1.00 97.88 92 GLU A N 1
ATOM 710 C CA . GLU A 1 92 ? -8.104 -4.015 9.438 1.00 97.88 92 GLU A CA 1
ATOM 711 C C . GLU A 1 92 ? -7.864 -4.172 10.946 1.00 97.88 92 GLU A C 1
ATOM 713 O O . GLU A 1 92 ? -8.784 -4.043 11.754 1.00 97.88 92 GLU A O 1
ATOM 718 N N . GLY A 1 93 ? -6.607 -4.368 11.358 1.00 97.69 93 GLY A N 1
ATOM 719 C CA . GLY A 1 93 ? -6.250 -4.483 12.773 1.00 97.69 93 GLY A CA 1
ATOM 720 C C . GLY A 1 93 ? -6.581 -3.219 13.571 1.00 97.69 93 GLY A C 1
ATOM 721 O O . GLY A 1 93 ? -7.162 -3.298 14.656 1.00 97.69 93 GLY A O 1
ATOM 722 N N . CYS A 1 94 ? -6.265 -2.041 13.024 1.00 97.38 94 CYS A N 1
ATOM 723 C CA . CYS A 1 94 ? -6.618 -0.762 13.636 1.00 97.38 94 CYS A CA 1
ATOM 724 C C . CYS A 1 94 ? -8.142 -0.567 13.690 1.00 97.38 94 CYS A C 1
ATOM 726 O O . CYS A 1 94 ? -8.666 -0.097 14.703 1.00 97.38 94 CYS A O 1
ATOM 728 N N . ALA A 1 95 ? -8.866 -0.971 12.643 1.00 96.75 95 ALA A N 1
ATOM 729 C CA . ALA A 1 95 ? -10.313 -0.844 12.569 1.00 96.75 95 ALA A CA 1
ATOM 730 C C . ALA A 1 95 ? -11.023 -1.719 13.614 1.00 96.75 95 ALA A C 1
ATOM 732 O O . ALA A 1 95 ? -11.894 -1.236 14.345 1.00 96.75 95 ALA A O 1
ATOM 733 N N . VAL A 1 96 ? -10.600 -2.979 13.755 1.00 97.44 96 VAL A N 1
ATOM 734 C CA . VAL A 1 96 ? -11.095 -3.896 14.791 1.00 97.44 96 VAL A CA 1
ATOM 735 C C . VAL A 1 96 ? -10.805 -3.342 16.184 1.00 97.44 96 VAL A C 1
ATOM 737 O O . VAL A 1 96 ? -11.720 -3.263 17.004 1.00 97.44 96 VAL A O 1
ATOM 740 N N . LEU A 1 97 ? -9.575 -2.886 16.444 1.00 96.44 97 LEU A N 1
ATOM 741 C CA . LEU A 1 97 ? -9.205 -2.294 17.733 1.00 96.44 97 LEU A CA 1
ATOM 742 C C . LEU A 1 97 ? -10.075 -1.077 18.071 1.00 96.44 97 LEU A C 1
ATOM 744 O O . LEU A 1 97 ? -10.639 -1.007 19.163 1.00 96.44 97 LEU A O 1
ATOM 748 N N . CYS A 1 98 ? -10.220 -0.135 17.135 1.00 95.50 98 CYS A N 1
ATOM 749 C CA . CYS A 1 98 ? -11.068 1.042 17.325 1.00 95.50 98 CYS A CA 1
ATOM 750 C C . CYS A 1 98 ? -12.519 0.645 17.610 1.00 95.50 98 CYS A C 1
ATOM 752 O O . CYS A 1 98 ? -13.156 1.237 18.476 1.00 95.50 98 CYS A O 1
ATOM 754 N N . THR A 1 99 ? -13.032 -0.367 16.909 1.00 95.69 99 THR A N 1
ATOM 755 C CA . THR A 1 99 ? -14.395 -0.871 17.109 1.00 95.69 99 THR A CA 1
ATOM 756 C C . THR A 1 99 ? -14.576 -1.412 18.517 1.00 95.69 99 THR A C 1
ATOM 758 O O . THR A 1 99 ? -15.482 -0.978 19.221 1.00 95.69 99 THR A O 1
ATOM 761 N N . VAL A 1 100 ? -13.680 -2.293 18.967 1.00 96.38 100 VAL A N 1
ATOM 762 C CA . VAL A 1 100 ? -13.730 -2.835 20.329 1.00 96.38 100 VAL A CA 1
ATOM 763 C C . VAL A 1 100 ? -13.693 -1.707 21.358 1.00 96.38 100 VAL A C 1
ATOM 765 O O . VAL A 1 100 ? -14.538 -1.673 22.249 1.00 96.38 100 VAL A O 1
ATOM 768 N N . LEU A 1 101 ? -12.774 -0.747 21.220 1.00 95.00 101 LEU A N 1
ATOM 769 C CA . LEU A 1 101 ? -12.655 0.368 22.163 1.00 95.00 101 LEU A CA 1
ATOM 770 C C . LEU A 1 101 ? -13.926 1.220 22.212 1.00 95.00 101 LEU A C 1
ATOM 772 O O . LEU A 1 101 ? -14.439 1.468 23.298 1.00 95.00 101 LEU A O 1
ATOM 776 N N . VAL A 1 102 ? -14.477 1.614 21.061 1.00 93.75 102 VAL A N 1
ATOM 777 C CA . VAL A 1 102 ? -15.671 2.474 21.006 1.00 93.75 102 VAL A CA 1
ATOM 778 C C . VAL A 1 102 ? -16.887 1.830 21.681 1.00 93.75 102 VAL A C 1
ATOM 780 O O . VAL A 1 102 ? -17.681 2.543 22.290 1.00 93.75 102 VAL A O 1
ATOM 783 N N . PHE A 1 103 ? -17.025 0.504 21.619 1.00 94.75 103 PHE A N 1
ATOM 784 C CA . PHE A 1 103 ? -18.143 -0.215 22.242 1.00 94.75 103 PHE A CA 1
ATOM 785 C C . PHE A 1 103 ? -17.891 -0.656 23.693 1.00 94.75 103 PHE A C 1
ATOM 787 O O . PHE A 1 103 ? -18.814 -1.160 24.329 1.00 94.75 103 PHE A O 1
ATOM 794 N N . THR A 1 104 ? -16.676 -0.491 24.227 1.00 96.56 104 THR A N 1
ATOM 795 C CA . THR A 1 104 ? -16.313 -1.000 25.567 1.00 96.56 104 THR A CA 1
ATOM 796 C C . THR A 1 104 ? -15.985 0.088 26.585 1.00 96.56 104 THR A C 1
ATOM 798 O O . THR A 1 104 ? -16.074 -0.173 27.784 1.00 96.56 104 THR A O 1
ATOM 801 N N . ILE A 1 105 ? -15.620 1.297 26.147 1.00 95.75 105 ILE A N 1
ATOM 802 C CA . ILE A 1 105 ? -15.235 2.400 27.042 1.00 95.75 105 ILE A CA 1
ATOM 803 C C . ILE A 1 105 ? -16.353 3.437 27.215 1.00 95.75 105 ILE A C 1
ATOM 805 O O . ILE A 1 105 ? -17.364 3.424 26.515 1.00 95.75 105 ILE A O 1
ATOM 809 N N . GLN A 1 106 ? -16.164 4.363 28.161 1.00 96.31 106 GLN A N 1
ATOM 810 C CA . GLN A 1 106 ? -17.113 5.454 28.401 1.00 96.31 106 GLN A CA 1
ATOM 811 C C . GLN A 1 106 ? -17.320 6.338 27.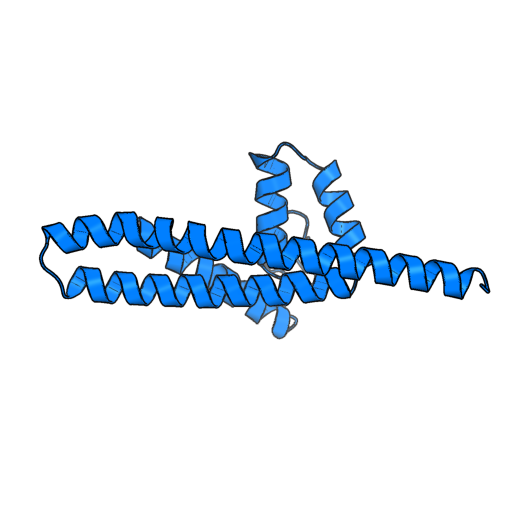158 1.00 96.31 106 GLN A C 1
ATOM 813 O O . GLN A 1 106 ? -16.406 6.526 26.356 1.00 96.31 106 GLN A O 1
ATOM 818 N N . HIS A 1 107 ? -18.504 6.935 27.035 1.00 92.12 107 HIS A N 1
ATOM 819 C CA . HIS A 1 107 ? -18.944 7.607 25.810 1.00 92.12 107 HIS A CA 1
ATOM 820 C C . HIS A 1 107 ? -18.016 8.741 25.338 1.00 92.12 107 HIS A C 1
ATOM 822 O O . HIS A 1 107 ? -17.668 8.807 24.159 1.00 92.12 107 HIS A O 1
ATOM 828 N N . GLU A 1 108 ? -17.555 9.602 26.249 1.00 94.06 108 GLU A N 1
ATOM 829 C CA . GLU A 1 108 ? -16.655 10.710 25.895 1.00 94.06 108 GLU A CA 1
ATOM 830 C C . GLU A 1 108 ? -15.282 10.208 25.434 1.00 94.06 108 GLU A C 1
ATOM 832 O O . GLU A 1 108 ? -14.753 10.657 24.416 1.00 94.06 108 GLU A O 1
ATOM 837 N N . ALA A 1 109 ? -14.727 9.211 26.129 1.00 93.75 109 ALA A N 1
ATOM 838 C CA . ALA A 1 109 ? -13.468 8.592 25.726 1.00 93.75 109 ALA A CA 1
ATOM 839 C C . ALA A 1 109 ? -13.609 7.862 24.381 1.00 93.75 109 ALA A C 1
ATOM 841 O O . ALA A 1 109 ? -12.715 7.953 23.542 1.00 93.75 109 ALA A O 1
ATOM 842 N N . ALA A 1 110 ? -14.738 7.187 24.146 1.00 93.19 110 ALA A N 1
ATOM 843 C CA . ALA A 1 110 ? -15.040 6.510 22.887 1.00 93.19 110 ALA A CA 1
ATOM 844 C C . ALA A 1 110 ? -15.060 7.491 21.711 1.00 93.19 110 ALA A C 1
ATOM 846 O O . ALA A 1 110 ? -14.500 7.193 20.654 1.00 93.19 110 ALA A O 1
ATOM 847 N N . TYR A 1 111 ? -15.638 8.680 21.903 1.00 91.06 111 TYR A N 1
ATOM 848 C CA . TYR A 1 111 ? -15.627 9.733 20.893 1.00 91.06 111 TYR A CA 1
ATOM 849 C C . TYR A 1 111 ? -14.200 10.188 20.559 1.00 91.06 111 TYR A C 1
ATOM 851 O O . TYR A 1 111 ? -13.821 10.213 19.387 1.00 91.06 111 TYR A O 1
ATOM 859 N N . VAL A 1 112 ? -13.388 10.489 21.577 1.00 92.81 112 VAL A N 1
ATOM 860 C CA . VAL A 1 112 ? -12.000 10.940 21.383 1.00 92.81 112 VAL A CA 1
ATOM 861 C C . VAL A 1 112 ? -11.159 9.862 20.701 1.00 92.81 112 VAL A C 1
ATOM 863 O O . VAL A 1 112 ? -10.490 10.139 19.706 1.00 92.81 112 VAL A O 1
ATOM 866 N N . VAL A 1 113 ? -11.215 8.623 21.193 1.00 91.75 113 VAL A N 1
ATOM 867 C CA . VAL A 1 113 ? -10.453 7.495 20.642 1.00 91.75 113 VAL A CA 1
ATOM 868 C C . VAL A 1 113 ? -10.870 7.204 19.204 1.00 91.75 113 VAL A C 1
ATOM 870 O O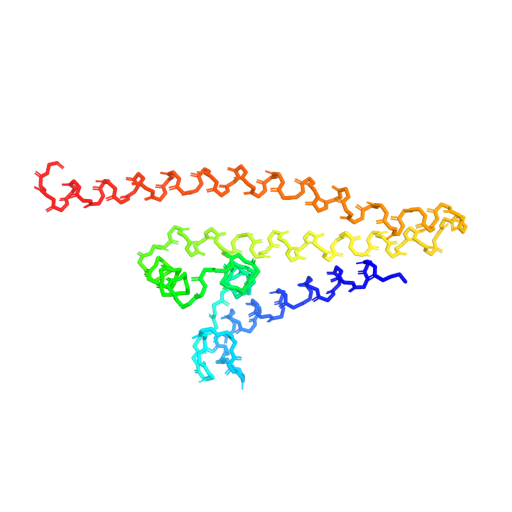 . VAL A 1 113 ? -10.006 7.074 18.339 1.00 91.75 113 VAL A O 1
ATOM 873 N N . GLY A 1 114 ? -12.176 7.152 18.928 1.00 90.62 114 GLY A N 1
ATOM 874 C CA . GLY A 1 114 ? -12.701 6.846 17.597 1.00 90.62 114 GLY A CA 1
ATOM 875 C C . GLY A 1 114 ? -12.282 7.850 16.519 1.00 90.62 114 GLY A C 1
ATOM 876 O O . GLY A 1 114 ? -12.206 7.479 15.347 1.00 90.62 114 GLY A O 1
ATOM 877 N N . TRP A 1 115 ? -11.981 9.095 16.901 1.00 91.44 115 TRP A N 1
ATOM 878 C CA . TRP A 1 115 ? -11.466 10.120 15.993 1.00 91.44 115 TRP A CA 1
ATOM 879 C C . TRP A 1 115 ? -9.940 10.189 15.960 1.00 91.44 115 TRP A C 1
ATOM 881 O O . TRP A 1 115 ? -9.372 10.240 14.875 1.00 91.44 115 TRP A O 1
ATOM 891 N N . ALA A 1 116 ? -9.262 10.190 17.108 1.00 93.81 116 ALA A N 1
ATOM 892 C CA . ALA A 1 116 ? -7.827 10.466 17.172 1.00 93.81 116 ALA A CA 1
ATOM 893 C C . ALA A 1 116 ? -6.952 9.247 16.846 1.00 93.81 116 ALA A C 1
ATOM 895 O O . ALA A 1 116 ? -5.944 9.379 16.146 1.00 93.81 116 ALA A O 1
ATOM 896 N N . LEU A 1 117 ? -7.325 8.058 17.336 1.00 94.94 117 LEU A N 1
ATOM 897 C CA . LEU A 1 117 ? -6.489 6.858 17.240 1.00 94.94 117 LEU A CA 1
ATOM 898 C C . LEU A 1 117 ? -6.154 6.479 15.783 1.00 94.94 117 LEU A C 1
ATOM 900 O O . LEU A 1 117 ? -4.973 6.242 15.515 1.00 94.94 117 LEU A O 1
ATOM 904 N N . PRO A 1 118 ? -7.105 6.490 14.823 1.00 95.62 118 PRO A N 1
ATOM 905 C CA . PRO A 1 118 ? -6.796 6.208 13.422 1.00 95.62 118 PRO A CA 1
ATOM 906 C C . PRO A 1 118 ? -5.759 7.150 12.804 1.00 95.62 118 PRO A C 1
ATOM 908 O O . PRO A 1 118 ? -4.906 6.695 12.047 1.00 95.62 118 PRO A O 1
ATOM 911 N N . PHE A 1 119 ? -5.793 8.449 13.123 1.00 95.31 119 PHE A N 1
ATOM 912 C CA . PHE A 1 119 ? -4.837 9.415 12.568 1.00 95.31 119 PHE A CA 1
ATOM 913 C C . PHE A 1 119 ? -3.443 9.244 13.160 1.00 95.31 119 PHE A C 1
ATOM 915 O O . PHE A 1 119 ? -2.457 9.288 12.424 1.00 95.31 119 PHE A O 1
ATOM 922 N N . VAL A 1 120 ? -3.350 9.004 14.472 1.00 96.38 120 VAL A N 1
ATOM 923 C CA . VAL A 1 120 ? -2.068 8.699 15.123 1.00 96.38 120 VAL A CA 1
ATOM 924 C C . VAL A 1 120 ? -1.469 7.428 14.523 1.00 96.38 120 VAL A C 1
ATOM 926 O O . VAL A 1 120 ? -0.302 7.418 14.131 1.00 96.38 120 VAL A O 1
ATOM 929 N N . TRP A 1 121 ? -2.283 6.379 14.381 1.00 97.06 121 TRP A N 1
ATOM 930 C CA . TRP A 1 121 ? -1.879 5.132 13.740 1.00 97.06 121 TRP A CA 1
ATOM 931 C C . TRP A 1 121 ? -1.405 5.360 12.297 1.00 97.06 121 TRP A C 1
ATOM 933 O O . TRP A 1 121 ? -0.295 4.950 11.951 1.00 97.06 121 TRP A O 1
ATOM 943 N N . ALA A 1 122 ? -2.184 6.079 11.484 1.00 96.00 122 ALA A N 1
ATOM 944 C CA . ALA A 1 122 ? -1.844 6.379 10.095 1.00 96.00 122 ALA A CA 1
ATOM 945 C C . ALA A 1 122 ? -0.538 7.180 9.978 1.00 96.00 122 ALA A C 1
ATOM 947 O O . ALA A 1 122 ? 0.269 6.903 9.089 1.00 96.00 122 ALA A O 1
ATOM 948 N N . GLY A 1 123 ? -0.288 8.127 10.887 1.00 97.62 123 GLY A N 1
ATOM 949 C CA . GLY A 1 123 ? 0.963 8.885 10.946 1.00 97.62 123 GLY A CA 1
ATOM 950 C C . GLY A 1 123 ? 2.179 7.991 11.198 1.00 97.62 123 GLY A C 1
ATOM 951 O O . GLY A 1 123 ? 3.163 8.054 10.457 1.00 97.62 123 GLY A O 1
ATOM 952 N N . VAL A 1 124 ? 2.093 7.097 12.189 1.00 97.75 124 VAL A N 1
ATOM 953 C CA . VAL A 1 124 ? 3.165 6.135 12.505 1.00 97.75 124 VAL A CA 1
ATOM 954 C C . VAL A 1 124 ? 3.402 5.165 11.342 1.00 97.75 124 VAL A C 1
ATOM 956 O O . VAL A 1 124 ? 4.546 4.954 10.930 1.00 97.75 124 VAL A O 1
ATOM 959 N N . TRP A 1 125 ? 2.333 4.612 10.762 1.00 97.00 125 TRP A N 1
ATOM 960 C CA . TRP A 1 125 ? 2.420 3.693 9.620 1.00 97.00 125 TRP A CA 1
ATOM 961 C C . TRP A 1 125 ? 3.014 4.360 8.375 1.00 97.00 125 TRP A C 1
ATOM 963 O O . TRP A 1 125 ? 3.823 3.755 7.662 1.00 97.00 125 TRP A O 1
ATOM 973 N N . SER A 1 126 ? 2.662 5.623 8.133 1.00 97.38 126 SER A N 1
ATOM 974 C CA . SER A 1 126 ? 3.202 6.418 7.028 1.00 97.38 126 SER A CA 1
ATOM 975 C C . SER A 1 126 ? 4.694 6.684 7.202 1.00 97.38 126 SER A C 1
ATOM 977 O O . SER A 1 126 ? 5.455 6.515 6.250 1.00 97.38 126 SER A O 1
ATOM 979 N N . ALA A 1 127 ? 5.145 7.019 8.415 1.00 98.06 127 ALA A N 1
ATOM 980 C CA . ALA A 1 127 ? 6.567 7.214 8.699 1.00 98.06 127 ALA A CA 1
ATOM 981 C C . ALA A 1 127 ? 7.381 5.930 8.454 1.00 98.06 127 ALA A C 1
ATOM 983 O O . ALA A 1 127 ? 8.420 5.966 7.789 1.00 98.06 127 ALA A O 1
ATOM 984 N N . GLY A 1 128 ? 6.879 4.779 8.916 1.00 98.06 128 GLY A N 1
ATOM 985 C CA . GLY A 1 128 ? 7.496 3.477 8.641 1.00 98.06 128 GLY A CA 1
ATOM 986 C C . GLY A 1 128 ? 7.540 3.153 7.144 1.00 98.06 128 GLY A C 1
ATOM 987 O O . GLY A 1 128 ? 8.578 2.742 6.619 1.00 98.06 128 GLY A O 1
ATOM 988 N N . THR A 1 129 ? 6.438 3.417 6.436 1.00 98.06 129 THR A N 1
ATOM 989 C CA . THR A 1 129 ? 6.342 3.252 4.978 1.00 98.06 129 THR A CA 1
ATOM 990 C C . THR A 1 129 ? 7.373 4.107 4.251 1.00 98.06 129 THR A C 1
ATOM 992 O O . THR A 1 129 ? 8.066 3.599 3.372 1.00 98.06 129 THR A O 1
ATOM 995 N N . TYR A 1 130 ? 7.530 5.375 4.636 1.00 98.12 130 TYR A N 1
ATOM 996 C CA . TYR A 1 130 ? 8.500 6.284 4.029 1.00 98.12 130 TYR A CA 1
ATOM 997 C C . TYR A 1 130 ? 9.929 5.738 4.128 1.00 98.12 130 TYR A C 1
ATOM 999 O O . TYR A 1 130 ? 10.619 5.617 3.114 1.00 98.12 130 TYR A O 1
ATOM 1007 N N . VAL A 1 131 ? 10.359 5.335 5.329 1.00 98.31 131 VAL A N 1
ATOM 1008 C CA . VAL A 1 131 ? 11.703 4.772 5.544 1.00 98.31 131 VAL A CA 1
ATOM 1009 C C . VAL A 1 131 ? 11.903 3.498 4.718 1.00 98.31 131 VAL A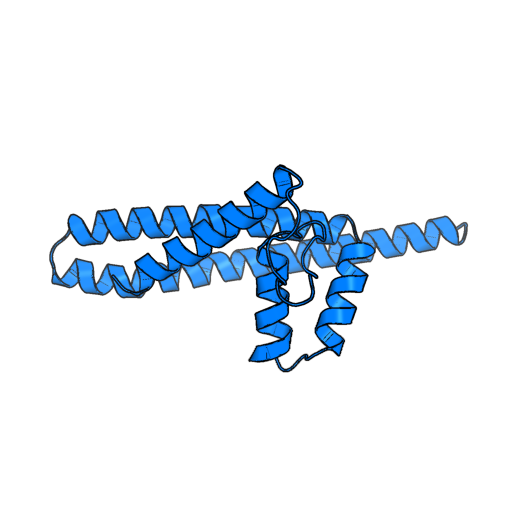 C 1
ATOM 1011 O O . VAL A 1 131 ? 12.935 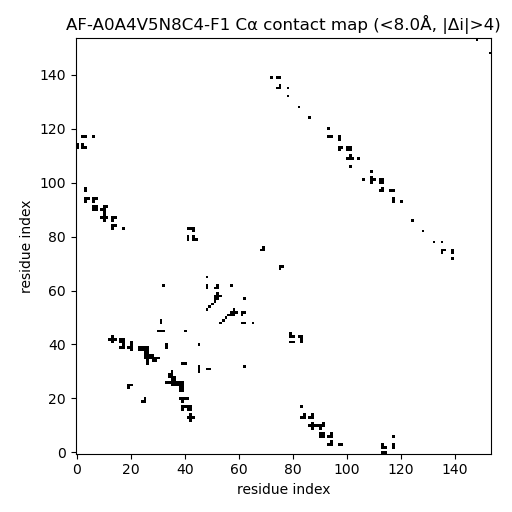3.341 4.058 1.00 98.31 131 VAL A O 1
ATOM 1014 N N . TYR A 1 132 ? 10.910 2.605 4.712 1.00 98.31 132 TYR A N 1
ATOM 1015 C CA . TYR A 1 132 ? 10.962 1.359 3.950 1.00 98.31 132 TYR A CA 1
ATOM 1016 C C . TYR A 1 132 ? 11.062 1.606 2.440 1.00 98.31 132 TYR A C 1
ATOM 1018 O O . TYR A 1 132 ? 11.934 1.039 1.779 1.00 98.31 132 TYR A O 1
ATOM 1026 N N . VAL A 1 133 ? 10.222 2.489 1.896 1.00 98.06 133 VAL A N 1
ATOM 1027 C CA . VAL A 1 133 ? 10.220 2.841 0.471 1.00 98.06 133 VAL A CA 1
ATOM 1028 C C . VAL A 1 133 ? 11.558 3.451 0.073 1.00 98.06 133 VAL A C 1
ATOM 1030 O O . VAL A 1 133 ? 12.173 2.981 -0.880 1.00 98.06 133 VAL A O 1
ATOM 1033 N N . VAL A 1 134 ? 12.072 4.434 0.819 1.00 98.19 134 VAL A N 1
ATOM 1034 C CA . VAL A 1 134 ? 13.374 5.052 0.512 1.00 98.19 134 VAL A CA 1
ATOM 1035 C C . VAL A 1 134 ? 14.487 4.004 0.465 1.00 98.19 134 VAL A C 1
ATOM 1037 O O . VAL A 1 134 ? 15.320 4.038 -0.443 1.00 98.19 134 VAL A O 1
ATOM 1040 N N . LYS A 1 135 ? 14.494 3.048 1.401 1.00 98.12 135 LYS A N 1
ATOM 1041 C CA . LYS A 1 135 ? 15.452 1.938 1.396 1.00 98.12 135 LYS A CA 1
ATOM 1042 C C . LYS A 1 135 ? 15.314 1.076 0.135 1.00 98.12 135 LYS A C 1
ATOM 1044 O O . LYS A 1 135 ? 16.298 0.886 -0.574 1.00 98.12 135 LYS A O 1
ATOM 1049 N N . MET A 1 136 ? 14.109 0.607 -0.176 1.00 98.00 136 MET A N 1
ATOM 1050 C CA . MET A 1 136 ? 13.860 -0.270 -1.327 1.00 98.00 136 MET A CA 1
ATOM 1051 C C . MET A 1 136 ? 14.155 0.412 -2.671 1.00 98.00 136 MET A C 1
ATOM 1053 O O . MET A 1 136 ? 14.675 -0.227 -3.580 1.00 98.00 136 MET A O 1
ATOM 1057 N N . LEU A 1 137 ? 13.883 1.714 -2.806 1.00 97.12 137 LEU A N 1
ATOM 1058 C CA . LEU A 1 137 ? 14.209 2.470 -4.022 1.00 97.12 137 LEU A CA 1
ATOM 1059 C C . LEU A 1 137 ? 15.727 2.642 -4.202 1.00 97.12 137 LEU A C 1
ATOM 1061 O O . LEU A 1 137 ? 16.213 2.681 -5.333 1.00 97.12 137 LEU A O 1
ATOM 1065 N N . ARG A 1 138 ? 16.495 2.741 -3.106 1.00 97.44 138 ARG A N 1
ATOM 1066 C CA . ARG A 1 138 ? 17.968 2.730 -3.163 1.00 97.44 138 ARG A CA 1
ATOM 1067 C C . ARG A 1 138 ? 18.493 1.361 -3.586 1.00 97.44 138 ARG A C 1
ATOM 1069 O O . ARG A 1 138 ? 19.399 1.304 -4.412 1.00 97.44 138 ARG A O 1
ATOM 1076 N N . GLU A 1 139 ? 17.914 0.286 -3.055 1.00 96.69 139 GLU A N 1
ATOM 1077 C CA . GLU A 1 139 ? 18.239 -1.090 -3.454 1.00 96.69 139 GLU A CA 1
ATOM 1078 C C . GLU A 1 139 ? 17.934 -1.328 -4.937 1.00 96.69 139 GLU A C 1
ATOM 1080 O O . GLU A 1 139 ? 18.790 -1.821 -5.664 1.00 96.69 139 GLU A O 1
ATOM 1085 N N . GLU A 1 140 ? 16.769 -0.891 -5.416 1.00 96.94 140 GLU A N 1
ATOM 1086 C CA . GLU A 1 140 ? 16.402 -0.954 -6.834 1.00 96.94 140 GLU A CA 1
ATOM 1087 C C . GLU A 1 140 ? 17.401 -0.203 -7.722 1.00 96.94 140 GLU A C 1
ATOM 1089 O O . GLU A 1 140 ? 17.862 -0.736 -8.729 1.00 96.94 140 GLU A O 1
ATOM 1094 N N . LYS A 1 141 ? 17.784 1.021 -7.335 1.00 96.06 141 LYS A N 1
ATOM 1095 C CA . LYS A 1 141 ? 18.752 1.821 -8.096 1.00 96.06 141 LYS A CA 1
ATOM 1096 C C . LYS A 1 141 ? 20.129 1.155 -8.152 1.00 96.06 141 LYS A C 1
ATOM 1098 O O . LYS A 1 141 ? 20.789 1.216 -9.186 1.00 96.06 141 LYS A O 1
ATOM 1103 N N . ARG A 1 142 ? 20.559 0.530 -7.052 1.00 96.19 142 ARG A N 1
ATOM 1104 C CA . ARG A 1 142 ? 21.815 -0.225 -6.990 1.00 96.19 142 ARG A CA 1
ATOM 1105 C C . ARG A 1 142 ? 21.765 -1.456 -7.896 1.00 96.19 142 ARG A C 1
ATOM 1107 O O . ARG A 1 142 ? 22.680 -1.634 -8.690 1.00 96.19 142 ARG A O 1
ATOM 1114 N N . ALA A 1 143 ? 20.688 -2.238 -7.828 1.00 94.44 143 ALA A N 1
ATOM 1115 C CA . ALA A 1 143 ? 20.508 -3.419 -8.668 1.00 94.44 143 ALA A CA 1
ATOM 1116 C C . ALA A 1 143 ? 20.539 -3.065 -10.164 1.00 94.44 143 ALA A C 1
ATOM 1118 O O . ALA A 1 143 ? 21.213 -3.730 -10.942 1.00 94.44 143 ALA A O 1
ATOM 1119 N N . TRP A 1 144 ? 19.895 -1.964 -10.567 1.00 93.31 144 TRP A N 1
ATOM 1120 C CA . TRP A 1 144 ? 19.989 -1.485 -11.949 1.00 93.31 144 TRP A CA 1
ATOM 1121 C C . TRP A 1 144 ? 21.403 -1.067 -12.359 1.00 93.31 144 TRP A C 1
ATOM 1123 O O . TRP A 1 144 ? 21.806 -1.346 -13.485 1.00 93.31 144 TRP A O 1
ATOM 1133 N N . ALA A 1 145 ? 22.166 -0.411 -11.482 1.00 93.44 145 ALA A N 1
ATOM 1134 C CA . ALA A 1 145 ? 23.550 -0.044 -11.786 1.00 93.44 145 ALA A CA 1
ATOM 1135 C C . ALA A 1 145 ? 24.438 -1.285 -11.982 1.00 93.44 145 ALA A C 1
ATOM 1137 O O . ALA A 1 145 ? 25.234 -1.325 -12.918 1.00 93.44 145 ALA A O 1
ATOM 1138 N N . GLU A 1 146 ? 24.258 -2.306 -11.141 1.00 93.44 146 GLU A N 1
ATOM 1139 C CA . GLU A 1 146 ? 24.957 -3.591 -11.244 1.00 93.44 146 GLU A CA 1
ATOM 1140 C C . GLU A 1 146 ? 24.572 -4.340 -12.535 1.00 93.44 146 GLU A C 1
ATOM 1142 O O . GLU A 1 146 ? 25.450 -4.820 -13.250 1.00 93.44 146 GLU A O 1
ATOM 1147 N N . GLU A 1 147 ? 23.286 -4.368 -12.906 1.00 90.88 147 GLU A N 1
ATOM 1148 C CA . GLU A 1 147 ? 22.827 -4.959 -14.174 1.00 90.88 147 GLU A CA 1
ATOM 1149 C C . GLU A 1 147 ? 23.404 -4.247 -15.409 1.00 90.88 147 GLU A C 1
ATOM 1151 O O . GLU A 1 147 ? 23.718 -4.898 -16.408 1.00 90.88 147 GLU A O 1
ATOM 1156 N N . ILE A 1 148 ? 23.531 -2.917 -15.366 1.00 91.50 148 ILE A N 1
ATOM 1157 C CA . ILE A 1 148 ? 24.129 -2.134 -16.456 1.00 91.50 148 ILE A CA 1
ATOM 1158 C C . ILE A 1 148 ? 25.627 -2.429 -16.567 1.00 91.50 148 ILE A C 1
ATOM 1160 O O . ILE A 1 148 ? 26.099 -2.664 -17.677 1.00 91.50 148 ILE A O 1
ATOM 1164 N N . ALA A 1 149 ? 26.357 -2.453 -15.447 1.00 91.44 149 ALA A N 1
ATOM 1165 C CA . ALA A 1 149 ? 27.786 -2.774 -15.431 1.00 91.44 149 ALA A CA 1
ATOM 1166 C C . ALA A 1 149 ? 28.050 -4.181 -15.991 1.00 91.44 149 ALA A C 1
ATOM 1168 O O . ALA A 1 149 ? 28.818 -4.333 -16.941 1.00 91.44 149 ALA A O 1
ATOM 1169 N N . ALA A 1 150 ? 27.287 -5.176 -15.523 1.00 91.06 150 ALA A N 1
ATOM 1170 C CA . ALA A 1 150 ? 27.383 -6.551 -16.004 1.00 91.06 150 ALA A CA 1
ATOM 1171 C C . ALA A 1 150 ? 27.124 -6.669 -17.518 1.00 91.06 150 ALA A C 1
ATOM 1173 O O . ALA A 1 150 ? 27.810 -7.417 -18.212 1.00 91.06 150 ALA A O 1
ATOM 1174 N N . LYS A 1 151 ? 26.158 -5.911 -18.059 1.00 88.06 151 LYS A N 1
ATOM 1175 C CA . LYS A 1 151 ? 25.887 -5.866 -19.509 1.00 88.06 151 LYS A CA 1
ATOM 1176 C C . LYS A 1 151 ? 26.953 -5.105 -20.300 1.00 88.06 151 LYS A C 1
ATOM 1178 O O . LYS A 1 151 ? 27.143 -5.400 -21.475 1.00 88.06 151 LYS A O 1
ATOM 1183 N N . ALA A 1 152 ? 27.626 -4.141 -19.677 1.00 87.56 152 ALA A N 1
ATOM 1184 C CA . ALA A 1 152 ? 28.731 -3.396 -20.271 1.00 87.56 152 ALA A CA 1
ATOM 1185 C C . ALA A 1 152 ? 30.062 -4.175 -20.260 1.00 87.56 152 ALA A C 1
ATOM 1187 O O . ALA A 1 152 ? 31.029 -3.713 -20.861 1.00 87.56 152 ALA A O 1
ATOM 1188 N N . GLY A 1 153 ? 30.110 -5.351 -19.620 1.00 74.06 153 GLY A N 1
ATOM 1189 C CA . GLY A 1 153 ? 31.309 -6.189 -19.545 1.00 74.06 153 GLY A CA 1
ATOM 1190 C C . GLY A 1 153 ? 32.383 -5.653 -18.595 1.00 74.06 153 GLY A C 1
ATOM 1191 O O . GLY A 1 153 ? 33.555 -5.978 -18.781 1.00 74.06 153 GLY A O 1
ATOM 1192 N N . VAL A 1 154 ? 31.987 -4.827 -17.618 1.00 54.56 154 VAL A N 1
ATOM 1193 C CA . VAL A 1 154 ? 32.846 -4.298 -16.543 1.00 54.56 154 VAL A CA 1
ATOM 1194 C C . VAL A 1 154 ? 32.473 -4.946 -15.218 1.00 54.56 154 VAL A C 1
ATOM 1196 O O . VAL A 1 154 ? 31.256 -5.052 -14.943 1.00 54.56 154 VAL A O 1
#

Nearest PDB structures (foldseek):
  6db1-assembly1_B  TM=3.078E-01  e=1.427E+00  Salmonella enterica subsp. enterica serovar Typhimurium str. LT2
  4u5a-assembly3_C  TM=3.797E-01  e=4.118E+00  Plasmodium berghei
  6egc-assembly1_A  TM=2.599E-01  e=9.617E+00  synthetic construct

Solvent-accessible surface area (backbone atoms only — not comparable to full-atom values): 8059 Å² total; per-residue (Å²): 107,74,60,38,51,49,27,38,52,56,12,49,49,32,46,49,41,38,47,38,33,73,70,68,41,48,27,92,51,67,54,84,92,42,54,54,64,37,78,50,61,50,39,47,57,53,52,52,44,49,46,42,20,57,81,60,65,38,40,68,66,42,48,55,52,52,50,52,48,51,73,71,29,70,61,57,45,51,51,47,48,52,49,32,52,52,49,18,56,48,27,38,53,51,21,53,51,42,50,53,46,45,77,72,48,59,71,71,59,19,54,51,46,42,61,47,48,61,55,56,48,50,51,55,53,48,54,53,47,50,56,50,50,57,50,52,54,51,51,46,53,50,52,52,52,52,54,49,35,58,73,71,76,96

Foldseek 3Di:
DVLLVVLVVLLVQQVVLVVCLVVQNFACCDQPPRHGRHRGARSVLSVCCCCCVPVVVVPPVVVVVSVVCCVPFPLVSVLSNVLSNLSNVLSVVQSVVLVCDLVPDDPVVNVVCNPPVSVVSVVVSVVVSVVSVVVSVVVRVVVVVVVVCVVVVD

Organism: NCBI:txid329885

Sequence (154 aa):
MPVTSMLFVFGTELLLVDALRLFHLPAPCRLSSIPKGSQLRPAIYTFIEDVCAVDGSGGTAYREALNKRYEASHIFRAMLRRLGAFWAVGSEGCAVLCTVLVFTIQHEAAYVVGWALPFVWAGVWSAGTYVYVVKMLREEKRAWAEEIAAKAGV

pLDDT: mean 94.15, std 4.82, range [54.56, 98.31]

Secondary structure (DSSP, 8-state):
-HHHHHHHHHHHHHHHHHHHHHTTPBPSS-BTTB-TTSBPPPHHHHHHHHIIIIIT--HHHHHHHHHHHHHH-HHHHHHHHHHHHHHHHHHHHHHHHHHHHHHHS-HHHHHHHHHHHHHHHHHHHHHHHHHHHHHHHHHHHHHHHHHHHHHHT-